Protein AF-A0A7X1HHC6-F1 (afdb_monomer_lite)

Foldseek 3Di:
DKDAPDPVLVVVVVVVCVVQVWDDPDPGFIFDADDPVRVVVVVVVNPVRGDPVPMDFAFFKDQQVVVVVDDDDDPDDDPPPDDDDGTGD

Sequence (89 aa):
MYDISENNIRNKFIKFLRNLGCLRIQKSVFLGDLSETTFKTIEFEISNIINTNNDSIYIFPICQREYKDCVFMDKRQFQNVLQMSAIIL

pLDDT: mean 82.17, std 14.27, range [44.75, 97.19]

Radius of gyration: 13.13 Å; chains: 1; bounding box: 28×20×34 Å

Secondary structure (DSSP, 8-state):
-EE---HHHHHHHHHHHHHTT-EEEETTEEE----HHHHHHHHHHHHTTS-TTT-EE------HHHHHT-----SS---S---SS----

Structure (mmCIF, N/CA/C/O backbone):
data_AF-A0A7X1HHC6-F1
#
_entry.id   AF-A0A7X1HHC6-F1
#
loop_
_atom_site.group_PDB
_atom_site.id
_atom_site.type_symbol
_atom_site.label_atom_id
_atom_site.label_alt_id
_atom_site.label_comp_id
_atom_site.label_asym_id
_atom_site.label_entity_id
_atom_site.label_seq_id
_atom_site.pdbx_PDB_ins_code
_atom_site.Cartn_x
_atom_site.Cartn_y
_atom_site.Cartn_z
_atom_site.occupancy
_atom_site.B_iso_or_equiv
_atom_site.auth_seq_id
_atom_site.auth_comp_id
_atom_site.auth_asym_id
_atom_site.auth_atom_id
_atom_site.pdbx_PDB_model_num
ATOM 1 N N . MET A 1 1 ? -2.104 -3.421 -1.531 1.00 88.44 1 MET A N 1
ATOM 2 C CA . MET A 1 1 ? -3.537 -3.231 -1.789 1.00 88.44 1 MET A CA 1
ATOM 3 C C . MET A 1 1 ? -4.115 -3.587 -0.485 1.00 88.44 1 MET A C 1
ATOM 5 O O . MET A 1 1 ? -3.651 -4.536 0.143 1.00 88.44 1 MET A O 1
ATOM 9 N N . TYR A 1 2 ? -4.976 -2.726 0.007 1.00 92.94 2 TYR A N 1
ATOM 10 C CA . TYR A 1 2 ? -5.313 -2.791 1.406 1.00 92.94 2 TYR A CA 1
ATOM 11 C C . TYR A 1 2 ? -6.812 -2.794 1.587 1.00 92.94 2 TYR A C 1
ATOM 13 O O . TYR A 1 2 ? -7.547 -2.009 0.982 1.00 92.94 2 TYR A O 1
ATOM 21 N N . ASP A 1 3 ? -7.237 -3.662 2.481 1.00 95.69 3 ASP A N 1
ATOM 22 C CA . ASP A 1 3 ? -8.553 -3.624 3.066 1.00 95.69 3 ASP A CA 1
ATOM 23 C C . ASP A 1 3 ? -8.374 -3.325 4.551 1.00 95.69 3 ASP A C 1
ATOM 25 O O . ASP A 1 3 ? -7.855 -4.143 5.305 1.00 95.69 3 ASP A O 1
ATOM 29 N N . ILE A 1 4 ? -8.686 -2.086 4.929 1.00 96.25 4 ILE A N 1
ATOM 30 C CA . ILE A 1 4 ? -8.571 -1.597 6.304 1.00 96.25 4 ILE A CA 1
ATOM 31 C C . ILE A 1 4 ? -9.949 -1.097 6.699 1.00 96.25 4 ILE A C 1
ATOM 33 O O . ILE A 1 4 ? -10.426 -0.086 6.153 1.00 96.25 4 ILE A O 1
ATOM 37 N N . SER A 1 5 ? -10.556 -1.796 7.654 1.00 95.75 5 SER A N 1
ATOM 38 C CA . SER A 1 5 ? -11.946 -1.574 8.060 1.00 95.75 5 SER A CA 1
ATOM 39 C C . SER A 1 5 ? -12.104 -0.200 8.713 1.00 95.75 5 SER A C 1
ATOM 41 O O . SER A 1 5 ? -12.921 0.628 8.296 1.00 95.75 5 SER A O 1
ATOM 43 N N . GLU A 1 6 ? -11.237 0.093 9.683 1.00 97.19 6 GLU A N 1
ATOM 44 C CA . GLU A 1 6 ? -11.331 1.291 10.510 1.00 97.19 6 GLU A CA 1
ATOM 45 C C . GLU A 1 6 ? -10.843 2.550 9.788 1.00 97.19 6 GLU A C 1
ATOM 47 O O . GLU A 1 6 ? -9.699 2.659 9.337 1.00 97.19 6 GLU A O 1
ATOM 52 N N . ASN A 1 7 ? -11.705 3.570 9.733 1.00 96.75 7 ASN A N 1
ATOM 53 C CA . ASN A 1 7 ? -11.429 4.816 9.012 1.00 96.75 7 ASN A CA 1
ATOM 54 C C . ASN A 1 7 ? -10.186 5.543 9.551 1.00 96.75 7 ASN A C 1
ATOM 56 O O . ASN A 1 7 ? -9.392 6.078 8.774 1.00 96.75 7 ASN A O 1
ATOM 60 N N . ASN A 1 8 ? -10.008 5.557 10.873 1.00 96.94 8 ASN A N 1
ATOM 61 C CA . ASN A 1 8 ? -8.888 6.236 11.526 1.00 96.94 8 ASN A CA 1
ATOM 62 C C . ASN A 1 8 ? -7.554 5.546 11.220 1.00 96.94 8 ASN A C 1
ATOM 64 O O . ASN A 1 8 ? -6.588 6.215 10.843 1.00 96.94 8 ASN A O 1
ATOM 68 N N . ILE A 1 9 ? -7.529 4.212 11.299 1.00 96.88 9 ILE A N 1
ATOM 69 C CA . ILE A 1 9 ? -6.366 3.387 10.954 1.00 96.88 9 ILE A CA 1
ATOM 70 C C . ILE A 1 9 ? -6.015 3.582 9.480 1.00 96.88 9 ILE A C 1
ATOM 72 O O . ILE A 1 9 ? -4.877 3.907 9.143 1.00 96.88 9 ILE A O 1
ATOM 76 N N . ARG A 1 10 ? -7.016 3.509 8.596 1.00 97.19 10 ARG A N 1
ATOM 77 C CA . ARG A 1 10 ? -6.830 3.716 7.158 1.00 97.19 10 ARG A CA 1
ATOM 78 C C . ARG A 1 10 ? -6.253 5.094 6.842 1.00 97.19 10 ARG A C 1
ATOM 80 O O . ARG A 1 10 ? -5.368 5.212 5.999 1.00 97.19 10 ARG A O 1
ATOM 87 N N . ASN A 1 11 ? -6.709 6.142 7.526 1.00 97.00 11 ASN A N 1
ATOM 88 C CA . ASN A 1 11 ? -6.169 7.492 7.358 1.00 97.00 11 ASN A CA 1
ATOM 89 C C . ASN A 1 11 ? -4.715 7.606 7.845 1.00 97.00 11 ASN A C 1
ATOM 91 O O . ASN A 1 11 ? -3.918 8.292 7.201 1.00 97.00 11 ASN A O 1
ATOM 95 N N . LYS A 1 12 ? -4.353 6.929 8.943 1.00 96.88 12 LYS A N 1
ATOM 96 C CA . LYS A 1 12 ? -2.965 6.846 9.430 1.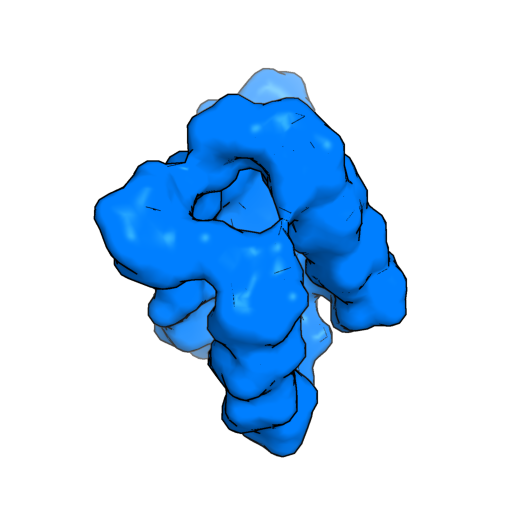00 96.88 12 LYS A CA 1
ATOM 97 C C . LYS A 1 12 ? -2.072 6.131 8.412 1.00 96.88 12 LYS A C 1
ATOM 99 O O . LYS A 1 12 ? -1.037 6.675 8.036 1.00 96.88 12 LYS A O 1
ATOM 104 N N . PHE A 1 13 ? -2.523 4.990 7.895 1.00 95.75 13 PHE A N 1
ATOM 105 C CA . PHE A 1 13 ? -1.835 4.218 6.858 1.00 95.75 13 PHE A CA 1
ATOM 106 C C . PHE A 1 13 ? -1.623 5.023 5.565 1.00 95.75 13 PHE A C 1
ATOM 108 O O . PHE A 1 13 ? -0.514 5.094 5.042 1.00 95.75 13 PHE A O 1
ATOM 115 N N . ILE A 1 14 ? -2.658 5.727 5.091 1.00 95.44 14 ILE A N 1
ATOM 116 C CA . ILE A 1 14 ? -2.564 6.617 3.923 1.00 95.44 14 ILE A CA 1
ATOM 117 C C . ILE A 1 14 ? -1.512 7.712 4.140 1.00 95.44 14 ILE A C 1
ATOM 119 O O . ILE A 1 14 ? -0.743 8.004 3.227 1.00 95.44 14 ILE A O 1
ATOM 123 N N . LYS A 1 15 ? -1.482 8.349 5.318 1.00 96.31 15 LYS A N 1
ATOM 124 C CA . LYS A 1 15 ? -0.488 9.390 5.629 1.00 96.31 15 LYS A CA 1
ATOM 125 C C . LYS A 1 15 ? 0.927 8.819 5.653 1.00 96.31 15 LYS A C 1
ATOM 127 O O . LYS A 1 15 ? 1.816 9.423 5.066 1.00 96.31 15 LYS A O 1
ATOM 132 N N . PHE A 1 16 ? 1.108 7.657 6.276 1.00 94.38 16 PHE A N 1
ATOM 133 C CA . PHE A 1 16 ? 2.384 6.948 6.307 1.00 94.38 16 PHE A CA 1
ATOM 134 C C . PHE A 1 16 ? 2.925 6.690 4.893 1.00 94.38 16 PHE A C 1
ATOM 136 O O . PHE A 1 16 ? 4.020 7.143 4.572 1.00 94.38 16 PHE A O 1
ATOM 143 N N . LEU A 1 17 ? 2.124 6.082 4.010 1.00 92.44 17 LEU A N 1
ATOM 144 C CA . LEU A 1 17 ? 2.545 5.811 2.631 1.00 92.44 17 LEU A CA 1
ATOM 145 C C . LEU A 1 17 ? 2.842 7.092 1.836 1.00 92.44 17 LEU A C 1
ATOM 147 O O . LEU A 1 17 ? 3.818 7.141 1.092 1.00 92.44 17 LEU A O 1
ATOM 151 N N . ARG A 1 18 ? 2.056 8.161 2.016 1.00 92.06 18 ARG A N 1
ATOM 152 C CA . ARG A 1 18 ? 2.326 9.450 1.351 1.00 92.06 18 ARG A CA 1
ATOM 153 C C . ARG A 1 18 ? 3.632 10.089 1.823 1.00 92.06 18 ARG A C 1
ATOM 155 O O . ARG A 1 18 ? 4.336 10.667 1.003 1.00 92.06 18 ARG A O 1
ATOM 162 N N . ASN A 1 19 ? 3.968 9.967 3.107 1.00 92.19 19 ASN A N 1
ATOM 163 C CA . ASN A 1 19 ? 5.232 10.472 3.652 1.00 92.19 19 ASN A CA 1
ATOM 164 C C . ASN A 1 19 ? 6.447 9.710 3.105 1.00 92.19 19 ASN A C 1
ATOM 166 O O . ASN A 1 19 ? 7.527 10.281 3.008 1.00 92.19 19 ASN A O 1
ATOM 170 N N . LEU A 1 20 ? 6.258 8.451 2.705 1.00 87.69 20 LEU A N 1
ATOM 171 C CA . LEU A 1 20 ? 7.264 7.639 2.017 1.00 87.69 20 LEU A CA 1
ATOM 172 C C . LEU A 1 20 ? 7.376 7.948 0.515 1.00 87.69 20 LEU A C 1
ATOM 174 O O . LEU A 1 20 ? 8.108 7.268 -0.193 1.00 87.69 20 LEU A O 1
ATOM 178 N N . GLY A 1 21 ? 6.628 8.930 0.006 1.00 86.12 21 GLY A N 1
ATOM 179 C CA . GLY A 1 21 ? 6.604 9.263 -1.419 1.00 86.12 21 GLY A CA 1
ATOM 180 C C . GLY A 1 21 ? 5.723 8.341 -2.266 1.00 86.12 21 GLY A C 1
ATOM 181 O O . GLY A 1 21 ? 5.712 8.472 -3.487 1.00 86.12 21 GLY A O 1
ATOM 182 N N . CYS A 1 22 ? 4.943 7.439 -1.656 1.00 87.50 22 CYS A N 1
ATOM 183 C CA . CYS A 1 22 ? 4.014 6.600 -2.408 1.00 87.50 22 CYS A CA 1
ATOM 184 C C . CYS A 1 22 ? 2.816 7.425 -2.905 1.00 87.50 22 CYS A C 1
ATOM 186 O O . CYS A 1 22 ? 2.138 8.136 -2.153 1.00 87.50 22 CYS A O 1
ATOM 188 N N . LEU A 1 23 ? 2.501 7.262 -4.182 1.00 86.56 23 LEU A N 1
ATOM 189 C CA . LEU A 1 23 ? 1.347 7.825 -4.851 1.00 86.56 23 LEU A CA 1
ATOM 190 C C . LEU A 1 23 ? 0.110 6.951 -4.636 1.00 86.56 23 LEU A C 1
ATOM 192 O O . LEU A 1 23 ? 0.114 5.747 -4.871 1.00 86.56 23 LEU A O 1
ATOM 196 N N . ARG A 1 24 ? -1.003 7.572 -4.246 1.00 87.50 24 ARG A N 1
ATOM 197 C CA . ARG A 1 24 ? -2.286 6.876 -4.124 1.00 87.50 24 ARG A CA 1
ATOM 198 C C . ARG A 1 24 ? -2.996 6.816 -5.475 1.00 87.50 24 ARG A C 1
ATOM 200 O O . ARG A 1 24 ? -3.570 7.816 -5.908 1.00 87.50 24 ARG A O 1
ATOM 207 N N . ILE A 1 25 ? -3.004 5.645 -6.109 1.00 85.19 25 ILE A N 1
ATOM 208 C CA . ILE A 1 25 ? -3.582 5.464 -7.448 1.00 85.19 25 ILE A CA 1
ATOM 209 C C . ILE A 1 25 ? -5.032 4.993 -7.433 1.00 85.19 25 ILE A C 1
ATOM 211 O O . ILE A 1 25 ? -5.739 5.284 -8.381 1.00 85.19 25 ILE A O 1
ATOM 215 N N . GLN A 1 26 ? -5.542 4.375 -6.364 1.00 88.00 26 GLN A N 1
ATOM 216 C CA . GLN A 1 26 ? -6.982 4.119 -6.169 1.00 88.00 26 GLN A CA 1
ATOM 217 C C . GLN A 1 26 ? -7.377 4.280 -4.696 1.00 88.00 26 GLN A C 1
ATOM 219 O O . GLN A 1 26 ? -6.549 4.595 -3.840 1.00 88.00 26 GLN A O 1
ATOM 224 N N . LYS A 1 27 ? -8.662 4.066 -4.373 1.00 90.69 27 LYS A N 1
ATOM 225 C CA . LYS A 1 27 ? -9.157 4.139 -2.988 1.00 90.69 27 LYS A CA 1
ATOM 226 C C . LYS A 1 27 ? -8.344 3.251 -2.042 1.00 90.69 27 LYS A C 1
ATOM 228 O O . LYS A 1 27 ? -8.113 3.692 -0.922 1.00 90.69 27 LYS A O 1
ATOM 233 N N . SER A 1 28 ? -7.904 2.082 -2.499 1.00 92.88 28 SER A N 1
ATOM 234 C CA . SER A 1 28 ? -7.229 1.063 -1.685 1.00 92.88 28 SER A CA 1
ATOM 235 C C . SER A 1 28 ? -5.910 0.561 -2.285 1.00 92.88 28 SER A C 1
ATOM 237 O O . SER A 1 28 ? -5.455 -0.540 -1.982 1.00 92.88 28 SER A O 1
ATOM 239 N N . VAL A 1 29 ? -5.298 1.367 -3.155 1.00 89.75 29 VAL A N 1
ATOM 240 C CA . VAL A 1 29 ? -4.099 0.982 -3.909 1.00 89.75 29 VAL A CA 1
ATOM 241 C C . VAL A 1 29 ? -3.118 2.144 -3.930 1.00 89.75 29 VAL A C 1
ATOM 243 O O . VAL A 1 29 ? -3.507 3.292 -4.192 1.00 89.75 29 VAL A O 1
ATOM 246 N N . PHE A 1 30 ? -1.856 1.831 -3.656 1.00 89.12 30 PHE A N 1
ATOM 247 C CA . PHE A 1 30 ? -0.738 2.759 -3.740 1.00 89.12 30 PHE A CA 1
ATOM 248 C C . PHE A 1 30 ? 0.274 2.285 -4.773 1.00 89.12 30 PHE A C 1
ATOM 250 O O . PHE A 1 30 ? 0.201 1.188 -5.307 1.00 89.12 30 PHE A O 1
ATOM 257 N N . LEU A 1 31 ? 1.180 3.186 -5.105 1.00 85.38 31 LEU A N 1
ATOM 258 C CA . LEU A 1 31 ? 2.240 2.974 -6.055 1.00 85.38 31 LEU A CA 1
ATOM 259 C C . LEU A 1 31 ? 3.444 3.756 -5.540 1.00 85.38 31 LEU A C 1
ATOM 261 O O . LEU A 1 31 ? 3.317 4.946 -5.276 1.00 85.38 31 LEU A O 1
ATOM 265 N N . GLY A 1 32 ? 4.581 3.111 -5.333 1.00 81.44 32 GLY A N 1
ATOM 266 C CA . GLY A 1 32 ? 5.781 3.766 -4.815 1.00 81.44 32 GLY A CA 1
ATOM 267 C C . GLY A 1 32 ? 6.998 3.366 -5.626 1.00 81.44 32 GLY A C 1
ATOM 268 O O . GLY A 1 32 ? 6.945 2.391 -6.365 1.00 81.44 32 GLY A O 1
ATOM 269 N N . ASP A 1 33 ? 8.078 4.121 -5.478 1.00 80.44 33 ASP A N 1
ATOM 270 C CA . ASP A 1 33 ? 9.417 3.637 -5.788 1.00 80.44 33 ASP A CA 1
ATOM 271 C C . ASP A 1 33 ? 10.193 3.625 -4.475 1.00 80.44 33 ASP A C 1
ATOM 273 O O . ASP A 1 33 ? 10.408 4.664 -3.849 1.00 80.44 33 ASP A O 1
ATOM 277 N N . LEU A 1 34 ? 10.492 2.425 -3.991 1.00 79.00 34 LEU A N 1
ATOM 278 C CA . LEU A 1 34 ? 11.042 2.207 -2.664 1.00 79.00 34 LEU A CA 1
ATOM 279 C C . LEU A 1 34 ? 12.329 1.406 -2.795 1.00 79.00 34 LEU A C 1
ATOM 281 O O . LEU A 1 34 ? 12.371 0.386 -3.481 1.00 79.00 34 LEU A O 1
ATOM 285 N N . SER A 1 35 ? 13.369 1.849 -2.090 1.00 78.69 35 SER A N 1
ATOM 286 C CA . SER A 1 35 ? 14.602 1.073 -1.972 1.00 78.69 35 SER A CA 1
ATOM 287 C C . SER A 1 35 ? 14.344 -0.248 -1.235 1.00 78.69 35 SER A C 1
ATOM 289 O O . SER A 1 35 ? 13.444 -0.329 -0.396 1.00 78.69 35 SER A O 1
ATOM 291 N N . GLU A 1 36 ? 15.168 -1.269 -1.481 1.00 76.69 36 GLU A N 1
ATOM 292 C CA . GLU A 1 36 ? 15.062 -2.563 -0.784 1.00 76.69 36 GLU A CA 1
ATOM 293 C C . GLU A 1 36 ? 15.138 -2.402 0.747 1.00 76.69 36 GLU A C 1
ATOM 295 O O . GLU A 1 36 ? 14.413 -3.060 1.494 1.00 76.69 36 GLU A O 1
ATOM 300 N N . THR A 1 37 ? 15.968 -1.472 1.225 1.00 80.50 37 THR A N 1
ATOM 301 C CA . THR A 1 37 ? 16.071 -1.139 2.651 1.00 80.50 37 THR A CA 1
ATOM 302 C C . THR A 1 37 ? 14.762 -0.562 3.182 1.00 80.50 37 THR A C 1
ATOM 304 O O . THR A 1 37 ? 14.273 -0.994 4.222 1.00 80.50 37 THR A O 1
ATOM 307 N N . THR A 1 38 ? 14.160 0.384 2.455 1.00 80.31 38 THR A N 1
ATOM 308 C CA . THR A 1 38 ? 12.865 0.977 2.823 1.00 80.31 38 THR A CA 1
ATOM 309 C C . THR A 1 38 ? 11.760 -0.075 2.845 1.00 80.31 38 THR A C 1
ATOM 311 O O . THR A 1 38 ? 10.916 -0.056 3.737 1.00 80.31 38 THR A O 1
ATOM 314 N N . PHE A 1 39 ? 11.785 -1.013 1.897 1.00 79.12 39 PHE A N 1
ATOM 315 C CA . PHE A 1 39 ? 10.815 -2.098 1.803 1.00 79.12 39 PHE A CA 1
ATOM 316 C C . PHE A 1 39 ? 10.823 -2.997 3.047 1.00 79.12 39 PHE A C 1
ATOM 318 O O . PHE A 1 39 ? 9.764 -3.255 3.616 1.00 79.12 39 PHE A O 1
ATOM 325 N N . LYS A 1 40 ? 12.008 -3.408 3.522 1.00 78.94 40 LYS A N 1
ATOM 326 C CA . LYS A 1 40 ? 12.145 -4.238 4.736 1.00 78.94 40 LYS A CA 1
ATOM 327 C C . LYS A 1 40 ? 11.612 -3.533 5.985 1.00 78.94 40 LYS A C 1
ATOM 329 O O . LYS A 1 40 ? 10.961 -4.155 6.815 1.00 78.94 40 LYS A O 1
ATOM 334 N N . THR A 1 41 ? 11.850 -2.229 6.109 1.00 83.94 41 THR A N 1
ATOM 335 C CA . THR A 1 41 ? 11.351 -1.446 7.250 1.00 83.94 41 THR A CA 1
ATOM 336 C C . THR A 1 41 ? 9.839 -1.223 7.181 1.00 83.94 41 THR A C 1
ATOM 338 O O . THR A 1 41 ? 9.169 -1.183 8.211 1.00 83.94 41 THR A O 1
ATOM 341 N N . ILE A 1 42 ? 9.281 -1.101 5.974 1.00 86.44 42 ILE A N 1
ATOM 342 C CA . ILE A 1 42 ? 7.852 -0.857 5.758 1.00 86.44 42 ILE A CA 1
ATOM 343 C C . ILE A 1 42 ? 6.982 -1.958 6.353 1.00 86.44 42 ILE A C 1
ATOM 345 O O . ILE A 1 42 ? 5.971 -1.637 6.967 1.00 86.44 42 ILE A O 1
ATOM 349 N N . GLU A 1 43 ? 7.356 -3.228 6.203 1.00 83.94 43 GLU A N 1
ATOM 350 C CA . GLU A 1 43 ? 6.565 -4.344 6.733 1.00 83.94 43 GLU A CA 1
ATOM 351 C C . GLU A 1 43 ? 6.371 -4.218 8.253 1.00 83.94 43 GLU A C 1
ATOM 353 O O . GLU A 1 43 ? 5.245 -4.287 8.756 1.00 83.94 43 GLU A O 1
ATOM 358 N N . PHE A 1 44 ? 7.458 -3.923 8.971 1.00 88.25 44 PHE A N 1
ATOM 359 C CA . PHE A 1 44 ? 7.430 -3.706 10.414 1.00 88.25 44 PHE A CA 1
ATOM 360 C C . PHE A 1 44 ? 6.555 -2.505 10.798 1.00 88.25 44 PHE A C 1
ATOM 362 O O . PHE A 1 44 ? 5.665 -2.627 11.640 1.00 88.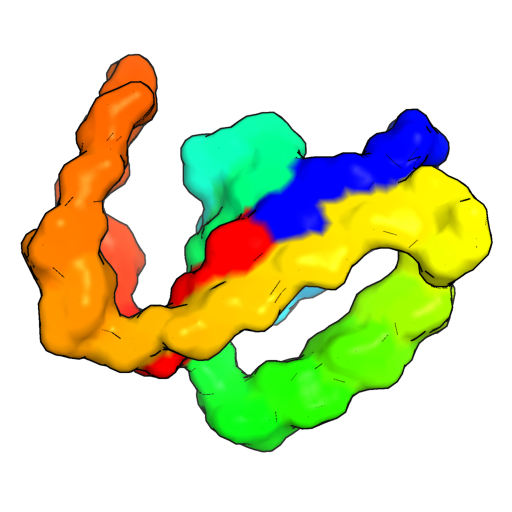25 44 PHE A O 1
ATOM 369 N N . GLU A 1 45 ? 6.749 -1.355 10.152 1.00 91.31 45 GLU A N 1
ATOM 370 C CA . GLU A 1 45 ? 5.970 -0.141 10.427 1.00 91.31 45 GLU A CA 1
ATOM 371 C C . GLU A 1 45 ? 4.474 -0.326 10.145 1.00 91.31 45 GLU A C 1
ATOM 373 O O . GLU A 1 45 ? 3.626 0.122 10.919 1.00 91.31 45 GLU A O 1
ATOM 378 N N . ILE A 1 46 ? 4.131 -1.033 9.067 1.00 91.62 46 ILE A N 1
ATOM 379 C CA . ILE A 1 46 ? 2.745 -1.346 8.718 1.00 91.62 46 ILE A CA 1
ATOM 380 C C . ILE A 1 46 ? 2.087 -2.175 9.822 1.00 91.62 46 ILE A C 1
ATOM 382 O O . ILE A 1 46 ? 0.964 -1.857 10.222 1.00 91.62 46 ILE A O 1
ATOM 386 N N . SER A 1 47 ? 2.787 -3.183 10.350 1.00 90.81 47 SER A N 1
ATOM 387 C CA . SER A 1 47 ? 2.272 -4.043 11.422 1.00 90.81 47 SER A CA 1
ATOM 388 C C . SER A 1 47 ? 1.940 -3.268 12.708 1.00 90.81 47 SER A C 1
ATOM 390 O O . SER A 1 47 ? 1.009 -3.629 13.420 1.00 90.81 47 SER A O 1
ATOM 392 N N . ASN A 1 48 ? 2.623 -2.142 12.951 1.00 94.12 48 ASN A N 1
ATOM 393 C CA . ASN A 1 48 ? 2.360 -1.228 14.071 1.00 94.12 48 ASN A CA 1
ATOM 394 C C . ASN A 1 48 ? 1.226 -0.220 13.797 1.00 94.12 48 ASN A C 1
ATOM 396 O O . ASN A 1 48 ? 0.803 0.527 14.689 1.00 94.12 48 ASN A O 1
ATOM 400 N N . ILE A 1 49 ? 0.763 -0.122 12.550 1.00 94.75 49 ILE A N 1
ATOM 401 C CA . ILE A 1 49 ? -0.308 0.790 12.144 1.00 94.75 49 ILE A CA 1
ATOM 402 C C . ILE A 1 49 ? -1.647 0.062 12.090 1.00 94.75 49 ILE A C 1
ATOM 404 O O . ILE A 1 49 ? -2.630 0.630 12.566 1.00 94.75 49 ILE A O 1
ATOM 408 N N . ILE A 1 50 ? -1.689 -1.133 11.497 1.00 94.62 50 ILE A N 1
ATOM 409 C CA . ILE A 1 50 ? -2.929 -1.867 11.214 1.00 94.62 50 ILE A CA 1
ATOM 410 C C . ILE A 1 50 ? -3.249 -2.944 12.251 1.00 94.62 50 ILE A C 1
ATOM 412 O O . ILE A 1 50 ? -2.384 -3.373 13.009 1.00 94.62 50 ILE A O 1
ATOM 416 N N . ASN A 1 51 ? -4.496 -3.417 12.260 1.00 94.81 51 ASN A N 1
ATOM 417 C CA . ASN A 1 51 ? -4.878 -4.599 13.022 1.00 94.81 51 ASN A CA 1
ATOM 418 C C . ASN A 1 51 ? -4.746 -5.841 12.134 1.00 94.81 51 ASN A C 1
ATOM 420 O O . ASN A 1 51 ? -5.644 -6.140 11.354 1.00 94.81 51 ASN A O 1
ATOM 424 N N . THR A 1 52 ? -3.661 -6.598 12.279 1.00 91.31 52 THR A N 1
ATOM 425 C CA . THR A 1 52 ? -3.376 -7.784 11.449 1.00 91.31 52 THR A CA 1
ATOM 426 C C . THR A 1 52 ? -4.414 -8.907 11.555 1.00 91.31 52 THR A C 1
ATOM 428 O O . THR A 1 52 ? -4.446 -9.775 10.690 1.00 91.31 52 THR A O 1
ATOM 431 N N . ASN A 1 53 ? -5.289 -8.892 12.567 1.00 93.44 53 ASN A N 1
ATOM 432 C CA . ASN A 1 53 ? -6.378 -9.866 12.692 1.00 93.44 53 ASN A CA 1
ATOM 433 C C . ASN A 1 53 ? -7.624 -9.494 11.873 1.00 93.44 53 ASN A C 1
ATOM 435 O O . ASN A 1 53 ? -8.500 -10.336 11.692 1.00 93.44 53 ASN A O 1
ATOM 439 N N . ASN A 1 54 ? -7.745 -8.236 11.441 1.00 94.25 54 ASN A N 1
ATOM 440 C CA . ASN A 1 54 ? -8.965 -7.707 10.823 1.00 94.25 54 ASN A CA 1
ATOM 441 C C . ASN A 1 54 ? -8.716 -6.924 9.525 1.00 94.25 54 ASN A C 1
ATOM 443 O O . ASN A 1 54 ? -9.639 -6.706 8.746 1.00 94.25 54 ASN A O 1
ATOM 447 N N . ASP A 1 55 ? -7.481 -6.492 9.298 1.00 95.62 55 ASP A N 1
ATOM 448 C CA . ASP A 1 55 ? -7.062 -5.752 8.120 1.00 95.62 55 ASP A CA 1
ATOM 449 C C . ASP A 1 55 ? -6.168 -6.639 7.247 1.00 95.62 55 ASP A C 1
ATOM 451 O O . ASP A 1 55 ? -5.400 -7.466 7.738 1.00 95.62 55 ASP A O 1
ATOM 455 N N . SER A 1 56 ? -6.244 -6.448 5.934 1.00 93.50 56 SER A N 1
ATOM 456 C CA . SER A 1 56 ? -5.432 -7.174 4.957 1.00 93.50 56 SER A CA 1
ATOM 457 C C . SER A 1 56 ? -4.605 -6.203 4.135 1.00 93.50 56 SER A C 1
ATOM 459 O O . SER A 1 56 ? -5.128 -5.220 3.610 1.00 93.50 56 SER A O 1
ATOM 461 N N . ILE A 1 57 ? -3.313 -6.486 3.990 1.00 91.69 57 ILE A N 1
ATOM 462 C CA . ILE A 1 57 ? -2.409 -5.728 3.127 1.00 91.69 57 ILE A CA 1
ATOM 463 C C . ILE A 1 57 ? -1.647 -6.707 2.252 1.00 91.69 57 ILE A C 1
ATOM 465 O O . ILE A 1 57 ? -0.976 -7.606 2.745 1.00 91.69 57 ILE A O 1
ATOM 469 N N . TYR A 1 58 ? -1.714 -6.476 0.950 1.00 88.62 58 TYR A N 1
ATOM 470 C CA . TYR A 1 58 ? -0.846 -7.118 -0.022 1.00 88.62 58 TYR A CA 1
ATOM 471 C C . TYR A 1 58 ? 0.207 -6.127 -0.501 1.00 88.62 58 TYR A C 1
ATOM 473 O O . TYR A 1 58 ? -0.057 -4.927 -0.611 1.00 88.62 58 TYR A O 1
ATOM 481 N N . ILE A 1 59 ? 1.402 -6.640 -0.760 1.00 86.06 59 ILE A N 1
ATOM 482 C CA . ILE A 1 59 ? 2.547 -5.873 -1.228 1.00 86.06 59 ILE A CA 1
ATOM 483 C C . ILE A 1 59 ? 3.195 -6.692 -2.341 1.00 86.06 59 ILE A C 1
ATOM 485 O O . ILE A 1 59 ? 3.661 -7.801 -2.092 1.00 86.06 59 ILE A O 1
ATOM 489 N N . PHE A 1 60 ? 3.226 -6.157 -3.560 1.00 83.12 60 PHE A N 1
ATOM 490 C CA . PHE A 1 60 ? 3.781 -6.861 -4.716 1.00 83.12 60 PHE A CA 1
ATOM 491 C C . PHE A 1 60 ? 5.044 -6.160 -5.215 1.00 83.12 60 PHE A C 1
ATOM 493 O O . PHE A 1 60 ? 4.950 -5.107 -5.817 1.00 83.12 60 PHE A O 1
ATOM 500 N N . PRO A 1 61 ? 6.259 -6.681 -5.034 1.00 79.56 61 PRO A N 1
ATOM 501 C CA . PRO A 1 61 ? 7.388 -6.116 -5.763 1.00 79.56 61 PRO A CA 1
ATOM 502 C C . PRO A 1 61 ? 7.157 -6.314 -7.27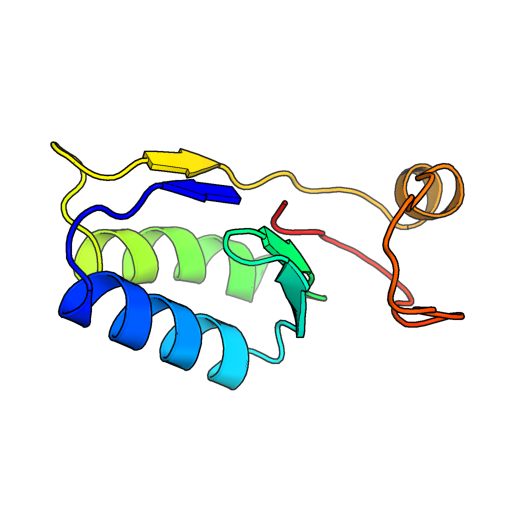4 1.00 79.56 61 PRO A C 1
ATOM 504 O O . PRO A 1 61 ? 6.876 -7.422 -7.723 1.00 79.56 61 PRO A O 1
ATOM 507 N N . ILE A 1 62 ? 7.257 -5.239 -8.057 1.00 77.25 62 ILE A N 1
ATOM 508 C CA . ILE A 1 62 ? 7.145 -5.269 -9.525 1.00 77.25 62 ILE A CA 1
ATOM 509 C C . ILE A 1 62 ? 8.367 -4.549 -10.073 1.00 77.25 62 ILE A C 1
ATOM 511 O O . ILE A 1 62 ? 8.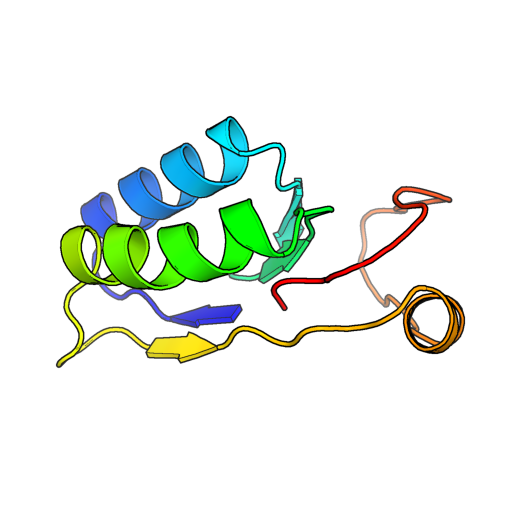610 -3.401 -9.693 1.00 77.25 62 ILE A O 1
ATOM 515 N N . CYS A 1 63 ? 9.134 -5.194 -10.953 1.00 75.19 63 CYS A N 1
ATOM 516 C CA . CYS A 1 63 ? 10.289 -4.546 -11.549 1.00 75.19 63 CYS A CA 1
ATOM 517 C C . CYS A 1 63 ? 9.852 -3.632 -12.703 1.00 75.19 63 CYS A C 1
ATOM 519 O O . CYS A 1 63 ? 8.732 -3.691 -13.217 1.00 75.19 63 CYS A O 1
ATOM 521 N N . GLN A 1 64 ? 10.748 -2.744 -13.133 1.00 74.69 64 GLN A N 1
ATOM 522 C CA . GLN A 1 64 ? 10.427 -1.750 -14.159 1.00 74.69 64 GLN A CA 1
ATOM 523 C C . GLN A 1 64 ? 9.949 -2.381 -15.477 1.00 74.69 64 GLN A C 1
ATOM 525 O O . GLN A 1 64 ? 9.203 -1.748 -16.221 1.00 74.69 64 GLN A O 1
ATOM 530 N N . ARG A 1 65 ? 10.394 -3.607 -15.778 1.00 80.62 65 ARG A N 1
ATOM 531 C CA . ARG A 1 65 ? 9.974 -4.332 -16.976 1.00 80.62 65 ARG A CA 1
ATOM 532 C C . ARG A 1 65 ? 8.491 -4.680 -16.902 1.00 80.62 65 ARG A C 1
ATOM 534 O O . ARG A 1 65 ? 7.754 -4.227 -17.766 1.00 80.62 65 ARG A O 1
ATOM 541 N N . GLU A 1 66 ? 8.055 -5.390 -15.861 1.00 77.62 66 GLU A N 1
ATOM 542 C CA . GLU A 1 66 ? 6.652 -5.813 -15.751 1.00 77.62 66 GLU A CA 1
ATOM 543 C C . GLU A 1 66 ? 5.702 -4.620 -15.558 1.00 77.62 66 GLU A C 1
ATOM 545 O O . GLU A 1 66 ? 4.550 -4.667 -15.983 1.00 77.62 66 GLU A O 1
ATOM 550 N N . TYR A 1 67 ? 6.178 -3.509 -14.982 1.00 78.56 67 TYR A N 1
ATOM 551 C CA . TYR A 1 67 ? 5.370 -2.292 -14.887 1.00 78.56 67 TYR A CA 1
ATOM 552 C C . TYR A 1 67 ? 4.997 -1.704 -16.251 1.00 78.56 67 TYR A C 1
ATOM 554 O O . TYR A 1 67 ? 3.891 -1.196 -16.413 1.00 78.56 67 TYR A O 1
ATOM 562 N N . LYS A 1 68 ? 5.894 -1.764 -17.244 1.00 78.19 68 LYS A N 1
ATOM 563 C CA . LYS A 1 68 ? 5.604 -1.236 -18.589 1.00 78.19 68 LYS A CA 1
ATOM 564 C C . LYS A 1 68 ? 4.483 -2.001 -19.286 1.00 78.19 68 LYS A C 1
ATOM 566 O O . LYS A 1 68 ? 3.794 -1.420 -20.118 1.00 78.19 68 LYS A O 1
ATOM 571 N N . ASP A 1 69 ? 4.294 -3.261 -18.911 1.00 82.00 69 ASP A N 1
ATOM 572 C CA . ASP A 1 69 ? 3.247 -4.127 -19.447 1.00 82.00 69 ASP A CA 1
ATOM 573 C C . ASP A 1 69 ? 1.927 -3.998 -18.661 1.00 82.00 69 ASP A C 1
ATOM 575 O O . ASP A 1 69 ? 0.901 -4.554 -19.057 1.00 82.00 69 ASP A O 1
ATOM 579 N N . CYS A 1 70 ? 1.917 -3.247 -17.551 1.00 78.38 70 CYS A N 1
ATOM 580 C CA . CYS A 1 70 ? 0.709 -3.002 -16.774 1.00 78.38 70 CYS A CA 1
ATOM 581 C C . CYS A 1 70 ? -0.264 -2.096 -17.536 1.00 78.38 70 CYS A C 1
ATOM 583 O O . CYS A 1 70 ? 0.069 -0.994 -17.973 1.00 78.38 70 CYS A O 1
ATOM 585 N N . VAL A 1 71 ? -1.518 -2.537 -17.622 1.00 78.75 71 VAL A N 1
ATOM 586 C CA . VAL A 1 71 ? -2.611 -1.765 -18.214 1.00 78.75 71 VAL A CA 1
ATOM 587 C C . VAL A 1 71 ? -3.438 -1.134 -17.100 1.00 78.75 71 VAL A C 1
ATOM 589 O O . VAL A 1 71 ? -4.049 -1.830 -16.291 1.00 78.75 71 VAL A O 1
ATOM 592 N N . PHE A 1 72 ? -3.495 0.197 -17.078 1.00 78.25 72 PHE A N 1
ATOM 593 C CA . PHE A 1 72 ? -4.293 0.955 -16.115 1.00 78.25 72 PHE A CA 1
ATOM 594 C C . PHE A 1 72 ? -5.581 1.454 -16.768 1.00 78.25 72 PHE A C 1
ATOM 596 O O . PHE A 1 72 ? -5.558 2.340 -17.619 1.00 78.25 72 PHE A O 1
ATOM 603 N N . MET A 1 73 ? -6.719 0.909 -16.340 1.00 81.62 73 MET A N 1
ATOM 604 C CA . MET A 1 73 ? -8.049 1.372 -16.747 1.00 81.62 73 MET A CA 1
ATOM 605 C C . MET A 1 73 ? -8.665 2.227 -15.633 1.00 81.62 73 MET A C 1
ATOM 607 O O . MET A 1 73 ? -9.573 1.797 -14.924 1.00 81.62 73 MET A O 1
ATOM 611 N N . ASP A 1 74 ? -8.139 3.438 -15.439 1.00 77.38 74 ASP A N 1
ATOM 612 C CA . ASP A 1 74 ? -8.675 4.413 -14.480 1.00 77.38 74 ASP A CA 1
ATOM 613 C C . ASP A 1 74 ? -9.268 5.619 -15.223 1.00 77.38 74 ASP A C 1
ATOM 615 O O . ASP A 1 74 ? -8.822 5.993 -16.306 1.00 77.38 74 ASP A O 1
ATOM 619 N N . LYS A 1 75 ? -10.282 6.258 -14.627 1.00 78.88 75 LYS A N 1
ATOM 620 C CA . LYS A 1 75 ? -10.860 7.506 -15.156 1.00 78.88 75 LYS A CA 1
ATOM 621 C C . LYS A 1 7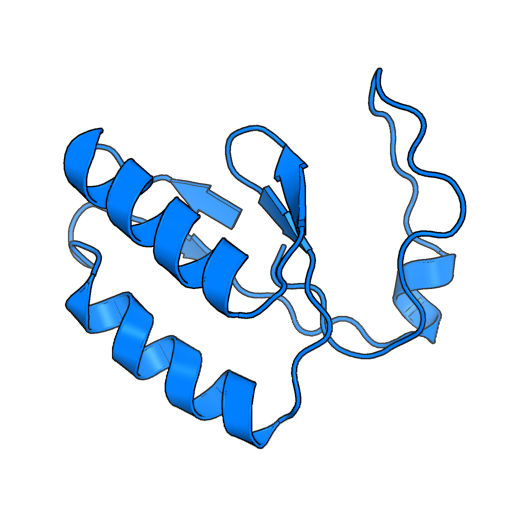5 ? -9.847 8.658 -15.135 1.00 78.88 75 LYS A C 1
ATOM 623 O O . LYS A 1 75 ? -10.011 9.633 -15.863 1.00 78.88 75 LYS A O 1
ATOM 628 N N . ARG A 1 76 ? -8.829 8.571 -14.276 1.00 71.19 76 ARG A N 1
ATOM 629 C CA . ARG A 1 76 ? -7.712 9.511 -14.180 1.00 71.19 76 ARG A CA 1
ATOM 630 C C . ARG A 1 76 ? -6.591 9.054 -15.107 1.00 71.19 76 ARG A C 1
ATOM 632 O O . ARG A 1 76 ? -6.103 7.933 -14.994 1.00 71.19 76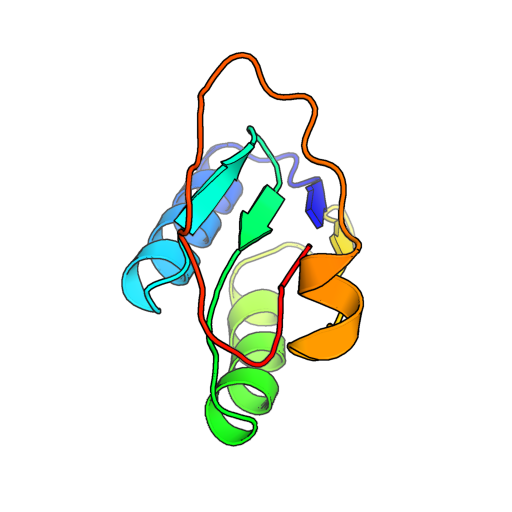 ARG A O 1
ATOM 639 N N . GLN A 1 77 ? -6.155 9.943 -15.996 1.00 59.78 77 GLN A N 1
ATOM 640 C CA . GLN A 1 77 ? -4.993 9.690 -16.841 1.00 59.78 77 GLN A CA 1
ATOM 641 C C . GLN A 1 77 ? -3.714 9.875 -16.018 1.00 59.78 77 GLN A C 1
ATOM 643 O O . GLN A 1 77 ? -3.318 10.997 -15.711 1.00 59.78 77 GLN A O 1
ATOM 648 N N . PHE A 1 78 ? -3.066 8.770 -15.661 1.00 62.22 78 PHE A N 1
ATOM 649 C CA . PHE A 1 78 ? -1.725 8.769 -15.082 1.00 62.22 78 PHE A CA 1
ATOM 650 C C . PHE A 1 78 ? -0.723 8.473 -16.204 1.00 62.22 78 PHE A C 1
ATOM 652 O O . PHE A 1 78 ? -0.371 7.321 -16.434 1.00 62.22 78 PHE A O 1
ATOM 659 N N . GLN A 1 79 ? -0.298 9.490 -16.960 1.00 51.03 79 GLN A N 1
ATOM 660 C CA . GLN A 1 79 ? 0.781 9.302 -17.936 1.00 51.03 79 GLN A CA 1
ATOM 661 C C . GLN A 1 79 ? 2.146 9.335 -17.232 1.00 51.03 79 GLN A C 1
ATOM 663 O O . GLN A 1 79 ? 2.424 10.259 -16.474 1.00 51.03 79 GLN A O 1
ATOM 668 N N . ASN A 1 80 ? 3.001 8.345 -17.516 1.00 52.44 80 ASN A N 1
ATOM 669 C CA . ASN A 1 80 ? 4.442 8.348 -17.212 1.00 52.44 80 ASN A CA 1
ATOM 670 C C . ASN A 1 80 ? 4.837 8.586 -15.743 1.00 52.44 80 ASN A C 1
ATOM 672 O O . ASN A 1 80 ? 5.799 9.299 -15.472 1.00 52.44 80 ASN A O 1
ATOM 676 N N . VAL A 1 81 ? 4.115 8.010 -14.778 1.00 54.78 81 VAL A N 1
ATOM 677 C CA . VAL A 1 81 ? 4.289 8.441 -13.380 1.00 54.78 81 VAL A CA 1
ATOM 678 C C . VAL A 1 81 ? 5.466 7.781 -12.652 1.00 54.78 81 VAL A C 1
ATOM 680 O O . VAL A 1 81 ? 5.917 8.349 -11.667 1.00 54.78 81 VAL A O 1
ATOM 683 N N . LEU A 1 82 ? 6.019 6.647 -13.109 1.00 52.47 82 LEU A N 1
ATOM 684 C CA . LEU A 1 82 ? 7.111 5.980 -12.379 1.00 52.47 82 LEU A CA 1
ATOM 685 C C . LEU A 1 82 ? 8.171 5.333 -13.272 1.00 52.47 82 LEU A C 1
ATOM 687 O O . LEU A 1 82 ? 7.865 4.602 -14.216 1.00 52.47 82 LEU A O 1
ATOM 691 N N . GLN A 1 83 ? 9.431 5.583 -12.920 1.00 49.19 83 GLN A N 1
ATOM 692 C CA . GLN A 1 83 ? 10.619 4.914 -13.433 1.00 49.19 83 GLN A CA 1
ATOM 693 C C . GLN A 1 83 ? 11.206 4.069 -12.285 1.00 49.19 83 GLN A C 1
ATOM 695 O O . GLN A 1 83 ? 11.858 4.641 -11.430 1.00 49.19 83 GLN A O 1
ATOM 700 N N . MET A 1 84 ? 11.016 2.736 -12.299 1.00 47.56 84 MET A N 1
ATOM 701 C CA . MET A 1 84 ? 11.599 1.747 -11.341 1.00 47.56 84 MET A CA 1
ATOM 702 C C . MET A 1 84 ? 10.920 1.746 -9.943 1.00 47.56 84 MET A C 1
ATOM 704 O O . MET A 1 84 ? 10.089 2.607 -9.693 1.00 47.56 84 MET A O 1
ATOM 708 N N . SER A 1 85 ? 11.104 0.809 -8.996 1.00 44.75 85 SER A N 1
ATOM 709 C CA . SER A 1 85 ? 11.569 -0.601 -8.979 1.00 44.75 85 SER A CA 1
ATOM 710 C C . SER A 1 85 ? 10.663 -1.522 -8.123 1.00 44.75 85 SER A C 1
ATOM 712 O O . SER A 1 85 ? 10.961 -2.711 -8.011 1.00 44.75 85 SER A O 1
ATOM 714 N N . ALA A 1 86 ? 9.604 -1.007 -7.478 1.00 46.44 86 ALA A N 1
ATOM 715 C CA . ALA A 1 86 ? 8.738 -1.813 -6.606 1.00 46.44 86 ALA A CA 1
ATOM 716 C C . ALA A 1 86 ? 7.359 -1.176 -6.367 1.00 46.44 86 ALA A C 1
ATOM 718 O O . ALA A 1 86 ? 7.224 -0.205 -5.633 1.00 46.44 86 ALA A O 1
ATOM 719 N N . ILE A 1 87 ? 6.305 -1.768 -6.922 1.00 50.34 87 ILE A N 1
ATOM 720 C CA . ILE A 1 87 ? 4.936 -1.239 -6.869 1.00 50.34 87 ILE A CA 1
ATOM 721 C C . ILE A 1 87 ? 4.155 -1.896 -5.744 1.00 50.34 87 ILE A C 1
ATOM 723 O O . ILE A 1 87 ? 3.640 -2.980 -5.926 1.00 50.34 87 ILE A O 1
ATOM 727 N N . ILE A 1 88 ? 3.978 -1.243 -4.597 1.00 53.97 88 ILE A N 1
ATOM 728 C CA . ILE A 1 88 ? 3.126 -1.795 -3.529 1.00 53.97 88 ILE A CA 1
ATOM 729 C C . ILE A 1 88 ? 1.651 -1.746 -3.952 1.00 53.97 88 ILE A C 1
ATOM 731 O O . ILE A 1 88 ? 0.917 -0.843 -3.552 1.00 53.97 88 ILE A O 1
ATOM 735 N N . LEU A 1 89 ? 1.244 -2.711 -4.784 1.00 50.03 89 LEU A N 1
ATOM 736 C CA . LEU A 1 89 ? -0.120 -2.869 -5.257 1.00 50.03 89 LEU A CA 1
ATOM 737 C C . LEU A 1 89 ? -0.982 -3.192 -4.096 1.00 50.03 89 LEU A C 1
ATOM 739 O O . LEU A 1 89 ? -0.781 -4.274 -3.495 1.00 50.03 89 LEU A O 1
#